Protein AF-K8EHW1-F1 (afdb_monomer_lite)

Radius of gyration: 16.67 Å; chains: 1; bounding box: 38×21×57 Å

Foldseek 3Di:
DVLQCVLVVLLVVLVVLLVVLVVVCVVCVVVVVLLCLQVSLVVLVVNLVVLVVNVVVPVVDPPVHDDDCSSVVSNVSSVVSSVVSVVSSDDDDPPPD

Sequence (97 aa):
MVAFMFYWFSLLVQVAWIVLSVGLCAMYLNNKENGNLWAFGALNILSMIYSLVVIWIYNTWDFGVTTSSWFIIIVGILAILTVLEFILGREPKTKTA

Secondary structure (DSSP, 8-state):
-HHHHHHHHHHHHHHHHHHHHHHHHHHHHHTT-GGGHHHHHHHHHHHHHHHHHHHHHHHHS--S----THHHHHHHHHHHHHHHHHHHT-PPPP---

Organism: NCBI:txid1234679

pLDDT: mean 91.64, std 9.93, range [51.09, 98.25]

Structure (mmCIF, N/CA/C/O backbone):
data_AF-K8EHW1-F1
#
_entry.id   AF-K8EHW1-F1
#
loop_
_atom_site.group_PDB
_atom_site.id
_atom_site.type_symbol
_atom_site.label_atom_id
_atom_site.label_alt_id
_atom_site.label_comp_id
_atom_site.label_asym_id
_atom_site.label_entity_id
_atom_site.label_seq_id
_atom_site.pdbx_PDB_ins_code
_atom_site.Cartn_x
_atom_site.Cartn_y
_atom_site.Cartn_z
_atom_site.occupancy
_atom_site.B_iso_or_equiv
_atom_site.auth_seq_id
_atom_site.auth_comp_id
_atom_site.auth_asym_id
_atom_site.auth_atom_id
_atom_site.pdbx_PDB_model_num
ATOM 1 N N . MET A 1 1 ? 5.902 -0.300 -24.246 1.00 86.44 1 MET A N 1
ATOM 2 C CA . MET A 1 1 ? 4.684 0.546 -24.182 1.00 86.44 1 MET A CA 1
ATOM 3 C C . MET A 1 1 ? 3.664 -0.027 -23.204 1.00 86.44 1 MET A C 1
ATOM 5 O O . MET A 1 1 ? 3.434 0.598 -22.183 1.00 86.44 1 MET A O 1
ATOM 9 N N . VAL A 1 2 ? 3.125 -1.231 -23.434 1.00 94.44 2 VAL A N 1
ATOM 10 C CA . VAL A 1 2 ? 2.100 -1.833 -22.553 1.00 94.44 2 VAL A CA 1
ATOM 11 C C . VAL A 1 2 ? 2.576 -2.036 -21.107 1.00 94.44 2 VAL A C 1
ATOM 13 O O . VAL A 1 2 ? 1.942 -1.516 -20.197 1.00 94.44 2 VAL A O 1
ATOM 16 N N . ALA A 1 3 ? 3.719 -2.700 -20.888 1.00 94.94 3 ALA A N 1
ATOM 17 C CA . ALA A 1 3 ? 4.271 -2.904 -19.541 1.00 94.94 3 ALA A CA 1
ATOM 18 C C . ALA A 1 3 ? 4.529 -1.575 -18.803 1.00 94.94 3 ALA A C 1
ATOM 20 O O . ALA A 1 3 ? 4.142 -1.404 -17.657 1.00 94.94 3 ALA A O 1
ATOM 21 N N . PHE A 1 4 ? 5.083 -0.574 -19.490 1.00 95.12 4 PHE A N 1
ATOM 22 C CA . PHE A 1 4 ? 5.259 0.760 -18.910 1.00 95.12 4 PHE A CA 1
ATOM 23 C C . PHE A 1 4 ? 3.931 1.351 -18.403 1.00 95.12 4 PHE A C 1
ATOM 25 O O . PHE A 1 4 ? 3.861 1.804 -17.263 1.00 95.12 4 PHE A O 1
ATOM 32 N N . MET A 1 5 ? 2.866 1.308 -19.213 1.00 96.19 5 MET A N 1
ATOM 33 C CA . MET A 1 5 ? 1.550 1.807 -18.793 1.00 96.19 5 MET A CA 1
ATOM 34 C C . MET A 1 5 ? 1.000 1.024 -17.604 1.00 96.19 5 MET A C 1
ATOM 3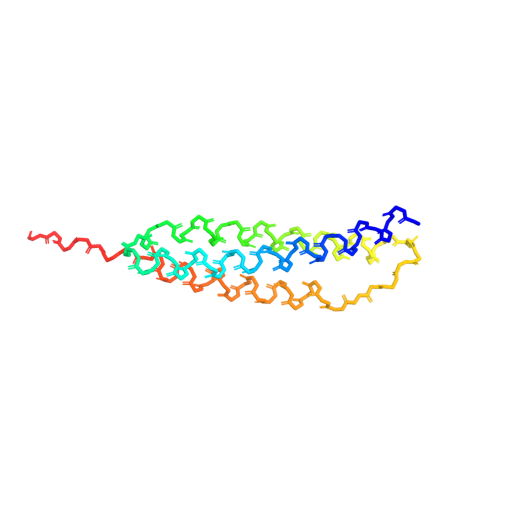6 O O . MET A 1 5 ? 0.502 1.642 -16.671 1.00 96.19 5 MET A O 1
ATOM 40 N N . PHE A 1 6 ? 1.118 -0.308 -17.612 1.00 96.00 6 PHE A N 1
ATOM 41 C CA . PHE A 1 6 ? 0.675 -1.134 -16.489 1.00 96.00 6 PHE A CA 1
ATOM 42 C C . PHE A 1 6 ? 1.392 -0.752 -15.195 1.00 96.00 6 PHE A C 1
ATOM 44 O O . PHE A 1 6 ? 0.716 -0.500 -14.208 1.00 96.00 6 PHE A O 1
ATOM 51 N N . TYR A 1 7 ? 2.722 -0.631 -15.198 1.00 96.31 7 TYR A N 1
ATOM 52 C CA . TYR A 1 7 ? 3.491 -0.262 -14.006 1.00 96.31 7 TYR A CA 1
ATOM 53 C C . TYR A 1 7 ? 3.004 1.052 -13.375 1.00 96.31 7 TYR A C 1
ATOM 55 O O . TYR A 1 7 ? 2.678 1.103 -12.187 1.00 96.31 7 TYR A O 1
ATOM 63 N N . TRP A 1 8 ? 2.920 2.116 -14.178 1.00 95.12 8 TRP A N 1
ATOM 64 C CA . TRP A 1 8 ? 2.544 3.441 -13.682 1.00 95.12 8 TRP A CA 1
ATOM 65 C C . TRP A 1 8 ? 1.063 3.541 -13.333 1.00 95.12 8 TRP A C 1
ATOM 67 O O . TRP A 1 8 ? 0.714 4.160 -12.329 1.00 95.12 8 TRP A O 1
ATOM 77 N N . PHE A 1 9 ? 0.193 2.900 -14.112 1.00 96.56 9 PHE A N 1
ATOM 78 C CA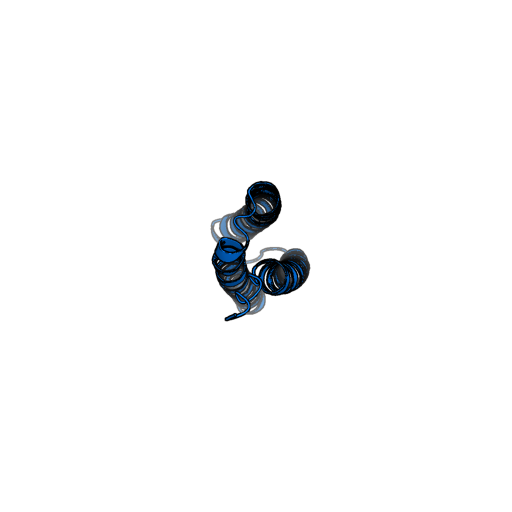 . PHE A 1 9 ? -1.231 2.838 -13.805 1.00 96.56 9 PHE A CA 1
ATOM 79 C C . PHE A 1 9 ? -1.484 2.086 -12.495 1.00 96.56 9 PHE A C 1
ATOM 81 O O . PHE A 1 9 ? -2.205 2.592 -11.640 1.00 96.56 9 PHE A O 1
ATOM 88 N N . SER A 1 10 ? -0.832 0.937 -12.289 1.00 96.94 10 SER A N 1
ATOM 89 C CA . SER A 1 10 ? -0.875 0.199 -11.025 1.00 96.94 10 SER A CA 1
ATOM 90 C C . SER A 1 10 ? -0.459 1.081 -9.853 1.00 96.94 10 SER A C 1
ATOM 92 O O . SER A 1 10 ? -1.147 1.110 -8.839 1.00 96.94 10 SER A O 1
ATOM 94 N N . LEU A 1 11 ? 0.623 1.850 -9.997 1.00 96.38 11 LEU A N 1
ATOM 95 C CA . LEU A 1 11 ? 1.086 2.758 -8.948 1.00 96.38 11 LEU A CA 1
ATOM 96 C C . LEU A 1 11 ? 0.034 3.829 -8.619 1.00 96.38 11 LEU A C 1
ATOM 98 O O . LEU A 1 11 ? -0.256 4.058 -7.446 1.00 96.38 11 LEU A O 1
ATOM 102 N N . LEU A 1 12 ? -0.580 4.448 -9.632 1.00 97.19 12 LEU A N 1
ATOM 103 C CA . LEU A 1 12 ? -1.636 5.448 -9.433 1.00 97.19 12 LEU A CA 1
ATOM 104 C C . LEU A 1 12 ? -2.881 4.858 -8.759 1.00 97.19 12 LEU A C 1
ATOM 106 O O . LEU A 1 12 ? -3.437 5.486 -7.858 1.00 97.19 12 LEU A O 1
ATOM 110 N N . VAL A 1 13 ? -3.291 3.649 -9.149 1.00 97.88 13 VAL A N 1
ATOM 111 C CA . VAL A 1 13 ? -4.410 2.933 -8.516 1.00 97.88 13 VAL A CA 1
ATOM 112 C C . VAL A 1 13 ? -4.122 2.685 -7.037 1.00 97.88 13 VAL A C 1
ATOM 114 O O . VAL A 1 13 ? -4.991 2.928 -6.205 1.00 97.88 13 VAL A O 1
ATOM 117 N N . GLN A 1 14 ? -2.896 2.290 -6.689 1.00 97.88 14 GLN A N 1
ATOM 118 C CA . GLN A 1 14 ? -2.512 2.072 -5.293 1.00 97.88 14 GLN A CA 1
ATOM 119 C C . GLN A 1 14 ? -2.522 3.364 -4.468 1.00 97.88 14 GLN A C 1
ATOM 121 O O . GLN A 1 14 ? -2.963 3.361 -3.320 1.00 97.88 14 GLN A O 1
ATOM 126 N N . VAL A 1 15 ? -2.091 4.486 -5.049 1.00 97.19 15 VAL A N 1
ATOM 127 C CA . VAL A 1 15 ? -2.175 5.798 -4.390 1.00 97.19 15 VAL A CA 1
ATOM 128 C C . VAL A 1 15 ? -3.635 6.204 -4.170 1.00 97.19 15 VAL A C 1
ATOM 130 O O . VAL A 1 15 ? -3.997 6.608 -3.065 1.00 97.19 15 VAL A O 1
ATOM 133 N N . ALA A 1 16 ? -4.488 6.053 -5.186 1.00 97.94 16 ALA A N 1
ATOM 134 C CA . ALA A 1 16 ? -5.918 6.335 -5.069 1.00 97.94 16 ALA A CA 1
ATOM 135 C C . ALA A 1 16 ? -6.591 5.444 -4.012 1.00 97.94 16 ALA A C 1
ATOM 137 O O . ALA A 1 16 ? -7.408 5.926 -3.227 1.00 97.94 16 ALA A O 1
ATOM 138 N N . TRP A 1 17 ? -6.200 4.169 -3.946 1.00 97.81 17 TRP A N 1
ATOM 139 C CA . TRP A 1 17 ? -6.675 3.230 -2.936 1.00 97.81 17 TRP A CA 1
ATOM 140 C C . TRP A 1 17 ? -6.304 3.668 -1.515 1.00 97.81 17 TRP A C 1
ATOM 142 O O . TRP A 1 17 ? -7.175 3.696 -0.651 1.00 97.81 17 TRP A O 1
ATOM 152 N N . ILE A 1 18 ? -5.054 4.084 -1.270 1.00 97.25 18 ILE A N 1
ATOM 153 C CA . ILE A 1 18 ? -4.632 4.598 0.045 1.00 97.25 18 ILE A CA 1
ATOM 154 C C . ILE A 1 18 ? -5.484 5.802 0.458 1.00 97.25 18 ILE A C 1
ATOM 156 O O . ILE A 1 18 ? -5.973 5.849 1.586 1.00 97.25 18 ILE A O 1
ATOM 160 N N . VAL A 1 19 ? -5.692 6.761 -0.451 1.00 97.62 19 VAL A N 1
ATOM 161 C CA . VAL A 1 19 ? -6.514 7.950 -0.173 1.00 97.62 19 VAL A CA 1
ATOM 162 C C . VAL A 1 19 ? -7.950 7.555 0.179 1.00 97.62 19 VAL A C 1
ATOM 164 O O . VAL A 1 19 ? -8.500 8.066 1.155 1.00 97.62 19 VAL A O 1
ATOM 167 N N . LEU A 1 20 ? -8.543 6.618 -0.567 1.00 95.62 20 LEU A N 1
ATOM 168 C CA . LEU A 1 20 ? -9.882 6.101 -0.281 1.00 95.62 20 LEU A CA 1
ATOM 169 C C . LEU A 1 20 ? -9.948 5.362 1.058 1.00 95.62 20 LEU A C 1
ATOM 171 O O . LEU A 1 20 ? -10.866 5.626 1.830 1.00 95.62 20 LEU A O 1
ATOM 175 N N . SER A 1 21 ? -8.983 4.491 1.365 1.00 95.19 21 SER A N 1
ATOM 176 C CA . SER A 1 21 ? -8.951 3.747 2.631 1.00 95.19 21 SER A CA 1
ATOM 177 C C . SER A 1 21 ? -8.877 4.694 3.824 1.00 95.19 21 SER A C 1
ATOM 179 O O . SER A 1 21 ? -9.655 4.565 4.763 1.00 95.19 21 SER A O 1
ATOM 181 N N . VAL A 1 22 ? -8.003 5.706 3.764 1.00 95.81 22 VAL A N 1
ATOM 182 C CA . VAL A 1 22 ? -7.879 6.721 4.821 1.00 95.81 22 VAL A CA 1
ATOM 183 C C . VAL A 1 22 ? -9.165 7.538 4.958 1.00 95.81 22 VAL A C 1
ATOM 185 O O . VAL A 1 22 ? -9.650 7.734 6.072 1.00 95.81 22 VAL A O 1
ATOM 188 N N . GLY A 1 23 ? -9.731 8.002 3.839 1.00 94.19 23 GLY A N 1
ATOM 189 C CA . GLY A 1 23 ? -10.956 8.802 3.838 1.00 94.19 23 GLY A CA 1
ATOM 190 C C . GLY A 1 23 ? -12.152 8.043 4.411 1.00 94.19 23 GLY A C 1
ATOM 191 O O . GLY A 1 23 ? -12.856 8.559 5.279 1.00 94.19 23 GLY A O 1
ATOM 192 N N . LEU A 1 24 ? -12.347 6.796 3.982 1.00 90.62 24 LEU A N 1
ATOM 193 C CA . LEU A 1 24 ? -13.415 5.938 4.487 1.00 90.62 24 LEU A CA 1
ATOM 194 C C . LEU A 1 24 ? -13.189 5.583 5.955 1.00 90.62 24 LEU A C 1
ATOM 196 O O . LEU A 1 24 ? -14.128 5.675 6.740 1.00 90.62 24 LEU A O 1
ATOM 200 N N . CYS A 1 25 ? -11.953 5.281 6.359 1.00 91.12 25 CYS A N 1
ATOM 201 C CA . CYS A 1 25 ? -11.619 5.040 7.759 1.00 91.12 25 CYS A CA 1
ATOM 202 C C . CYS A 1 25 ? -12.032 6.225 8.650 1.00 91.12 25 CYS A C 1
ATOM 204 O O . CYS A 1 25 ? -12.742 6.043 9.640 1.00 91.12 25 CYS A O 1
ATOM 206 N N . ALA A 1 26 ? -11.693 7.455 8.250 1.00 93.00 26 ALA A N 1
ATOM 207 C CA . ALA A 1 26 ? -12.104 8.661 8.966 1.00 93.00 26 ALA A CA 1
ATOM 208 C C . ALA A 1 26 ? -13.636 8.835 9.019 1.00 93.00 26 ALA A C 1
ATOM 210 O O . ALA A 1 26 ? -14.176 9.185 10.069 1.00 93.00 26 ALA A O 1
ATOM 211 N N . MET A 1 27 ? -14.346 8.564 7.918 1.00 93.31 27 MET A N 1
ATOM 212 C CA . MET A 1 27 ? -15.812 8.642 7.870 1.00 93.31 27 MET A CA 1
ATOM 213 C C . MET A 1 27 ? -16.486 7.622 8.795 1.00 93.31 27 MET A C 1
ATOM 215 O O . MET A 1 27 ? -17.364 8.002 9.568 1.00 93.31 27 MET A O 1
ATOM 219 N N . TYR A 1 28 ? -16.068 6.353 8.760 1.00 90.62 28 TYR A N 1
ATOM 220 C CA . TYR A 1 28 ? -16.647 5.300 9.605 1.00 90.62 28 TYR A CA 1
ATOM 221 C C . TYR A 1 28 ? -16.403 5.565 11.092 1.00 90.62 28 TYR A C 1
ATOM 223 O O . TYR A 1 28 ? -17.314 5.390 11.902 1.00 90.62 28 TYR A O 1
ATOM 231 N N . LEU A 1 29 ? -15.219 6.070 11.455 1.00 89.94 29 LEU A N 1
ATOM 232 C CA . LEU A 1 29 ? -14.931 6.498 12.826 1.00 89.94 29 LEU A CA 1
ATOM 233 C C . LEU A 1 29 ? -15.821 7.659 13.273 1.00 89.94 29 LEU A C 1
ATOM 235 O O . LEU A 1 29 ? -16.346 7.637 14.386 1.00 89.94 29 LEU A O 1
ATOM 239 N N . ASN A 1 30 ? -16.025 8.656 12.409 1.00 92.12 30 ASN A N 1
ATOM 240 C CA . ASN A 1 30 ? -16.895 9.793 12.707 1.00 92.12 30 ASN A CA 1
ATOM 241 C C . ASN A 1 30 ? -18.363 9.366 12.890 1.00 92.12 30 ASN A C 1
ATOM 243 O O . ASN A 1 30 ? -19.059 9.871 13.771 1.00 92.12 30 ASN A O 1
ATOM 247 N N . ASN A 1 31 ? -18.812 8.383 12.107 1.00 91.50 31 ASN A N 1
ATOM 248 C CA . ASN A 1 31 ? -20.166 7.835 12.173 1.00 91.50 31 ASN A CA 1
ATOM 249 C C . ASN A 1 31 ? -20.356 6.783 13.282 1.00 91.50 31 ASN A C 1
ATOM 251 O O . ASN A 1 31 ? -21.477 6.324 13.486 1.00 91.50 31 ASN A O 1
ATOM 255 N N . LYS A 1 32 ? -19.296 6.428 14.027 1.00 87.75 32 LYS A N 1
ATOM 256 C CA . LYS A 1 32 ? -19.287 5.357 15.047 1.00 87.75 32 LYS A CA 1
ATOM 257 C C . LYS A 1 32 ? -19.611 3.967 14.486 1.00 87.75 32 LYS A C 1
ATOM 259 O O . LYS A 1 32 ? -20.114 3.103 15.199 1.00 87.75 32 LYS A O 1
ATOM 264 N N . GLU A 1 33 ? -19.287 3.741 13.222 1.00 88.75 33 GLU A N 1
ATOM 265 C CA . GLU A 1 33 ? -19.486 2.488 12.491 1.00 88.75 33 GLU A CA 1
ATOM 266 C C . GLU A 1 33 ? -18.181 1.676 12.450 1.00 88.75 33 GLU A C 1
ATOM 268 O O . GLU A 1 33 ? -17.759 1.157 11.414 1.00 88.75 33 GLU A O 1
ATOM 273 N N . ASN A 1 34 ? -17.501 1.599 13.596 1.00 87.75 34 ASN A N 1
ATOM 274 C CA . ASN A 1 34 ? -16.147 1.065 13.696 1.00 87.75 34 ASN A CA 1
ATOM 275 C C . ASN A 1 34 ? -16.040 -0.385 13.202 1.00 87.75 34 ASN A C 1
ATOM 277 O O . ASN A 1 34 ? -15.047 -0.717 12.561 1.00 87.75 34 ASN A O 1
ATOM 281 N N . GLY A 1 35 ? -17.049 -1.236 13.425 1.00 82.81 35 GLY A N 1
ATOM 282 C CA . GLY A 1 35 ? -17.030 -2.630 12.970 1.00 82.81 35 GLY A CA 1
ATOM 283 C C . GLY A 1 35 ? -16.784 -2.795 11.463 1.00 82.81 35 GLY A C 1
ATOM 284 O O . GLY A 1 35 ? -16.186 -3.785 11.038 1.00 82.81 35 GLY A O 1
ATOM 285 N N . ASN A 1 36 ? -17.139 -1.793 10.652 1.00 87.31 36 ASN A N 1
ATOM 286 C CA . ASN A 1 36 ? -16.929 -1.818 9.202 1.00 87.31 36 ASN A CA 1
ATOM 287 C C . ASN A 1 36 ? -15.454 -1.622 8.801 1.00 87.31 36 ASN A C 1
ATOM 289 O O . ASN A 1 36 ? -15.071 -1.982 7.687 1.00 87.31 36 ASN A O 1
ATOM 293 N N . LEU A 1 37 ? -14.602 -1.109 9.698 1.00 89.94 37 LEU A N 1
ATOM 294 C CA . LEU A 1 37 ? -13.176 -0.873 9.432 1.00 89.94 37 LEU A CA 1
ATOM 295 C C . LEU A 1 37 ? -12.407 -2.167 9.142 1.00 89.94 37 LEU A C 1
ATOM 297 O O . LEU A 1 37 ? -11.430 -2.147 8.395 1.00 89.94 37 LEU A O 1
ATOM 301 N N . TRP A 1 38 ? -12.871 -3.312 9.655 1.00 87.81 38 TRP A N 1
ATOM 302 C CA . TRP A 1 38 ? -12.241 -4.607 9.384 1.00 87.81 38 TRP A CA 1
ATOM 303 C C . TRP A 1 38 ? -12.240 -4.953 7.887 1.00 87.81 38 TRP A C 1
ATOM 305 O O . TRP A 1 38 ? -11.278 -5.539 7.386 1.00 87.81 38 TRP A O 1
ATOM 315 N N . ALA A 1 39 ? -13.292 -4.574 7.150 1.00 88.38 39 ALA A N 1
ATOM 316 C CA . ALA A 1 39 ? -13.365 -4.817 5.710 1.00 88.38 39 ALA A CA 1
ATOM 317 C C . ALA A 1 39 ? -12.255 -4.068 4.956 1.00 88.38 39 ALA A C 1
ATOM 319 O O . ALA A 1 39 ? -11.625 -4.639 4.068 1.00 88.38 39 ALA A O 1
ATOM 320 N N . PHE A 1 40 ? -11.957 -2.829 5.355 1.00 90.56 40 PHE A N 1
ATOM 321 C CA . PHE A 1 40 ? -10.862 -2.044 4.779 1.00 90.56 40 PHE A CA 1
ATOM 322 C C . PHE A 1 40 ? -9.502 -2.636 5.120 1.00 90.56 40 PHE A C 1
ATOM 324 O O . PHE A 1 40 ? -8.678 -2.785 4.219 1.00 90.56 40 PHE A O 1
ATOM 331 N N . GLY A 1 41 ? -9.323 -3.119 6.353 1.00 92.31 41 GLY A N 1
ATOM 332 C CA . GLY A 1 41 ? -8.107 -3.830 6.744 1.00 92.31 41 GLY A CA 1
ATOM 333 C C . GLY A 1 41 ? -7.851 -5.053 5.859 1.00 92.31 41 GLY A C 1
ATOM 334 O O . GLY A 1 41 ? -6.739 -5.261 5.376 1.00 92.31 41 GLY A O 1
ATOM 335 N N . ALA A 1 42 ? -8.891 -5.837 5.565 1.00 92.50 42 ALA A N 1
ATOM 336 C CA . ALA A 1 42 ? -8.783 -6.981 4.659 1.00 92.50 42 ALA A CA 1
ATOM 337 C C . ALA A 1 42 ? -8.461 -6.568 3.208 1.00 92.50 42 ALA A C 1
ATOM 339 O O . ALA A 1 42 ? -7.626 -7.196 2.552 1.00 92.50 42 ALA A O 1
ATOM 340 N N . LEU A 1 43 ? -9.083 -5.499 2.705 1.00 95.56 43 LEU A N 1
ATOM 341 C CA . LEU A 1 43 ? -8.819 -4.982 1.358 1.00 95.56 43 LEU A CA 1
ATOM 342 C C . LEU A 1 43 ? -7.413 -4.369 1.238 1.00 95.56 43 LEU A C 1
ATOM 344 O O . LEU A 1 43 ? -6.763 -4.525 0.203 1.00 95.56 43 LEU A O 1
ATOM 348 N N . ASN A 1 44 ? -6.895 -3.759 2.304 1.00 97.12 44 ASN A N 1
ATOM 349 C CA . ASN A 1 44 ? -5.520 -3.273 2.377 1.00 97.12 44 ASN A CA 1
ATOM 350 C C . ASN A 1 44 ? -4.503 -4.414 2.276 1.00 97.12 44 ASN A C 1
ATOM 352 O O . ASN A 1 44 ? -3.516 -4.278 1.553 1.00 97.12 44 ASN A O 1
ATOM 356 N N . ILE A 1 45 ? -4.775 -5.570 2.888 1.00 97.31 45 ILE A N 1
ATOM 357 C CA . ILE A 1 45 ? -3.945 -6.775 2.719 1.00 97.31 45 ILE A CA 1
ATOM 358 C C . ILE A 1 45 ? -3.953 -7.247 1.260 1.00 97.31 45 ILE A C 1
ATOM 360 O O . ILE A 1 45 ? -2.895 -7.554 0.708 1.00 97.31 45 ILE A O 1
ATOM 364 N N . LEU A 1 46 ? -5.116 -7.277 0.602 1.00 97.56 46 LEU A N 1
ATOM 365 C CA . LEU A 1 46 ? -5.193 -7.653 -0.815 1.00 97.56 46 LEU A CA 1
ATOM 366 C C . LEU A 1 46 ? -4.397 -6.678 -1.695 1.00 97.56 46 LEU A C 1
ATOM 368 O O . LEU A 1 46 ? -3.657 -7.098 -2.585 1.00 97.56 46 LEU A O 1
ATOM 372 N N . SER A 1 47 ? -4.498 -5.384 -1.397 1.00 97.75 47 SER A N 1
ATOM 373 C CA . SER A 1 47 ? -3.742 -4.323 -2.058 1.00 97.75 47 SER A CA 1
ATOM 374 C C . SER A 1 47 ? -2.227 -4.463 -1.832 1.00 97.75 47 SER A C 1
ATOM 376 O O . SER A 1 47 ? -1.439 -4.291 -2.764 1.00 97.75 47 SER A O 1
ATOM 378 N N . MET A 1 48 ? -1.789 -4.876 -0.638 1.00 98.00 48 MET A N 1
ATOM 379 C CA . MET A 1 48 ? -0.383 -5.205 -0.370 1.00 98.00 48 MET A CA 1
ATOM 380 C C . MET A 1 48 ? 0.096 -6.385 -1.211 1.00 98.00 48 MET A C 1
ATOM 382 O O . MET A 1 48 ? 1.158 -6.300 -1.827 1.00 98.00 48 MET A O 1
ATOM 386 N N . ILE A 1 49 ? -0.675 -7.476 -1.249 1.00 98.25 49 ILE A N 1
ATOM 387 C CA . ILE A 1 49 ? -0.342 -8.660 -2.051 1.00 98.25 49 ILE A CA 1
ATOM 388 C C . ILE A 1 49 ? -0.219 -8.262 -3.520 1.00 98.25 49 ILE A C 1
ATOM 390 O O . ILE A 1 49 ? 0.766 -8.614 -4.165 1.00 98.25 49 ILE A O 1
ATOM 394 N N . TYR A 1 50 ? -1.160 -7.466 -4.029 1.00 98.06 50 TYR A N 1
ATOM 395 C CA . TYR A 1 50 ? -1.091 -6.923 -5.379 1.00 98.06 50 TYR A CA 1
ATOM 396 C C . TYR A 1 50 ? 0.205 -6.132 -5.621 1.00 98.06 50 TYR A C 1
ATOM 398 O O . TYR A 1 50 ? 0.924 -6.431 -6.574 1.00 98.06 50 TYR A O 1
ATOM 406 N N . SER A 1 51 ? 0.563 -5.187 -4.742 1.00 98.00 51 SER A N 1
ATOM 407 C CA . SER A 1 51 ? 1.828 -4.441 -4.842 1.00 98.00 51 SER A CA 1
ATOM 408 C C . SER A 1 51 ? 3.053 -5.359 -4.871 1.00 98.00 51 SER A C 1
ATOM 410 O O . SER A 1 51 ? 3.966 -5.139 -5.665 1.00 98.00 51 SER A O 1
ATOM 412 N N . LEU A 1 52 ? 3.083 -6.394 -4.026 1.00 97.81 52 LEU A N 1
ATOM 413 C CA . LEU A 1 52 ? 4.187 -7.357 -3.973 1.00 97.81 52 LEU A CA 1
ATOM 414 C C . LEU A 1 52 ? 4.278 -8.195 -5.251 1.00 97.81 52 LEU A C 1
ATOM 416 O O . LEU A 1 52 ? 5.380 -8.447 -5.732 1.00 97.81 52 LEU A O 1
ATOM 420 N N . VAL A 1 53 ? 3.140 -8.576 -5.834 1.00 98.00 53 VAL A N 1
ATOM 421 C CA . VAL A 1 53 ? 3.093 -9.263 -7.131 1.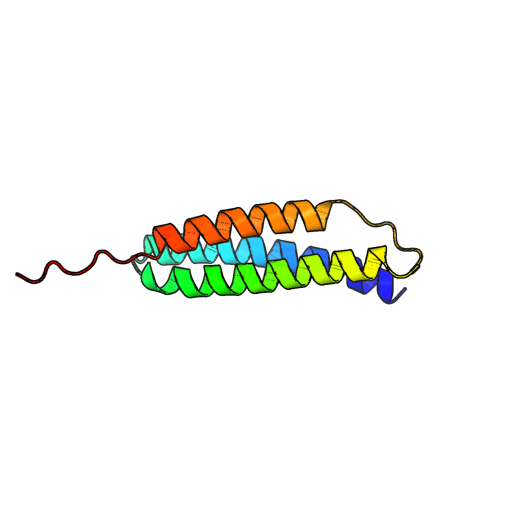00 98.00 53 VAL A CA 1
ATOM 422 C C . VAL A 1 53 ? 3.605 -8.353 -8.246 1.00 98.00 53 VAL A C 1
ATOM 424 O O . VAL A 1 53 ? 4.395 -8.807 -9.069 1.00 98.00 53 VAL A O 1
ATOM 427 N N . VAL A 1 54 ? 3.233 -7.067 -8.258 1.00 97.06 54 VAL A N 1
ATOM 428 C CA . VAL A 1 54 ? 3.775 -6.102 -9.229 1.00 97.06 54 VAL A CA 1
ATOM 429 C C . VAL A 1 54 ? 5.293 -5.986 -9.073 1.00 97.06 54 VAL A C 1
ATOM 431 O O . VAL A 1 54 ? 6.010 -6.141 -10.058 1.00 97.06 54 VAL A O 1
ATOM 434 N N . ILE A 1 55 ? 5.804 -5.801 -7.851 1.00 96.88 55 ILE A N 1
ATOM 435 C CA . ILE A 1 55 ? 7.255 -5.783 -7.589 1.00 96.88 55 ILE A CA 1
ATOM 436 C C . ILE A 1 55 ? 7.915 -7.057 -8.126 1.00 96.88 55 ILE A C 1
ATOM 438 O O . ILE A 1 55 ? 8.919 -6.983 -8.833 1.00 96.88 55 ILE A O 1
ATOM 442 N N . TRP A 1 56 ? 7.353 -8.222 -7.806 1.00 97.06 56 TRP A N 1
ATOM 443 C CA . TRP A 1 56 ? 7.901 -9.505 -8.227 1.00 97.06 56 TRP A CA 1
ATOM 444 C C . TRP A 1 56 ? 7.951 -9.633 -9.753 1.00 97.06 56 TRP A C 1
ATOM 446 O O . TRP A 1 56 ? 8.993 -10.001 -10.290 1.00 97.06 56 TRP A O 1
ATOM 456 N N . ILE A 1 57 ? 6.880 -9.259 -10.458 1.00 97.00 57 ILE A N 1
ATOM 457 C CA . ILE A 1 57 ? 6.820 -9.312 -11.923 1.00 97.00 57 ILE A CA 1
ATOM 458 C C . ILE A 1 57 ? 7.897 -8.415 -12.547 1.00 97.00 57 ILE A C 1
ATOM 460 O O . ILE A 1 57 ? 8.701 -8.885 -13.350 1.00 97.00 57 ILE A O 1
ATOM 464 N N . TYR A 1 58 ? 7.965 -7.142 -12.159 1.00 96.00 58 TYR A N 1
ATOM 465 C CA . TYR A 1 58 ? 8.897 -6.196 -12.785 1.00 96.00 58 TYR A CA 1
ATOM 466 C C . TYR A 1 58 ? 10.365 -6.410 -12.390 1.00 96.00 58 TYR A C 1
ATOM 468 O O . TYR A 1 58 ? 11.245 -5.904 -13.078 1.00 96.00 58 TYR A O 1
ATOM 476 N N . ASN A 1 59 ? 10.637 -7.169 -11.324 1.00 94.12 59 ASN A N 1
ATOM 477 C CA . ASN A 1 59 ? 11.994 -7.596 -10.971 1.00 94.12 59 ASN A CA 1
ATOM 478 C C . ASN A 1 59 ? 12.395 -8.934 -11.611 1.00 94.12 59 ASN A C 1
ATOM 480 O O . ASN A 1 59 ? 13.584 -9.227 -11.701 1.00 94.12 59 ASN A O 1
ATOM 484 N N . THR A 1 60 ? 11.429 -9.765 -12.012 1.00 96.44 60 THR A N 1
ATOM 485 C CA . THR A 1 60 ? 11.696 -11.101 -12.574 1.00 96.44 60 THR A CA 1
ATOM 486 C C . THR A 1 60 ? 11.926 -11.051 -14.081 1.00 96.44 60 THR A C 1
ATOM 488 O O . THR A 1 60 ? 12.768 -11.783 -14.598 1.00 96.44 60 THR A O 1
ATOM 491 N N . TRP A 1 61 ? 11.186 -10.202 -14.794 1.00 94.50 61 TRP A N 1
ATOM 492 C CA . TRP A 1 61 ? 11.248 -10.106 -16.251 1.00 94.50 61 TRP A CA 1
ATOM 493 C C . TRP A 1 61 ? 11.772 -8.745 -16.703 1.00 94.50 61 TRP A C 1
ATOM 495 O O . TRP A 1 61 ? 11.408 -7.708 -16.150 1.00 94.50 61 TRP A O 1
ATOM 505 N N . ASP A 1 62 ? 12.588 -8.752 -17.757 1.00 93.31 62 ASP A N 1
ATOM 506 C CA . ASP A 1 62 ? 13.096 -7.524 -18.362 1.00 93.31 62 ASP A CA 1
ATOM 507 C C . ASP A 1 62 ? 12.061 -6.913 -19.314 1.00 93.31 62 ASP A C 1
ATOM 509 O O . ASP A 1 62 ? 11.907 -7.316 -20.468 1.00 93.31 62 ASP A O 1
ATOM 513 N N . PHE A 1 63 ? 11.327 -5.927 -18.802 1.00 93.75 63 PHE A N 1
ATOM 514 C CA . PHE A 1 63 ? 10.371 -5.141 -19.578 1.00 93.75 63 PHE A CA 1
ATOM 515 C C . PHE A 1 63 ? 10.942 -3.803 -20.074 1.00 93.75 63 PHE A C 1
ATOM 517 O O . PHE A 1 63 ? 10.200 -3.029 -20.689 1.00 93.75 63 PHE A O 1
ATOM 524 N N . GLY A 1 64 ? 12.211 -3.486 -19.778 1.00 93.25 64 GLY A N 1
ATOM 525 C CA . GLY A 1 64 ? 12.803 -2.174 -20.060 1.00 93.25 64 GLY A CA 1
ATOM 526 C C . GLY A 1 64 ? 12.098 -1.007 -19.350 1.00 93.25 64 GLY A C 1
ATOM 527 O O . GLY A 1 64 ? 12.060 0.105 -19.876 1.00 93.25 64 GLY A O 1
ATOM 528 N N . VAL A 1 65 ? 11.481 -1.255 -18.188 1.00 92.94 65 VAL A N 1
ATOM 529 C CA . VAL A 1 65 ? 10.779 -0.241 -17.383 1.00 92.94 65 VAL A CA 1
ATOM 530 C C . VAL A 1 65 ? 11.621 0.103 -16.161 1.00 92.94 65 VAL A C 1
ATOM 532 O O . VAL A 1 65 ? 11.951 -0.776 -15.371 1.00 92.94 65 VAL A O 1
ATOM 535 N N . THR A 1 66 ? 11.923 1.387 -15.970 1.00 90.62 66 THR A N 1
ATOM 536 C CA . THR A 1 66 ? 12.593 1.864 -14.755 1.00 90.62 66 THR A CA 1
ATOM 537 C C . THR A 1 66 ? 11.675 1.694 -13.548 1.00 90.62 66 THR A C 1
ATOM 539 O O . THR A 1 66 ? 10.676 2.404 -13.412 1.00 90.62 66 THR A O 1
ATOM 542 N N . THR A 1 67 ? 12.015 0.757 -12.667 1.00 90.00 67 THR A N 1
ATOM 543 C CA . THR A 1 67 ? 11.297 0.516 -11.415 1.00 90.00 67 THR A CA 1
ATOM 544 C C . THR A 1 67 ? 11.742 1.496 -10.331 1.00 90.00 67 THR A C 1
ATOM 546 O O . THR A 1 67 ? 12.843 2.046 -10.357 1.00 90.00 67 THR A O 1
ATOM 549 N N . SER A 1 68 ? 10.863 1.753 -9.366 1.00 86.12 68 SER A N 1
ATOM 550 C CA . SE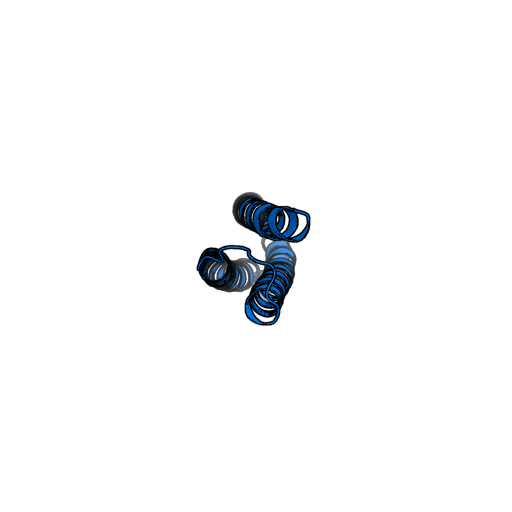R A 1 68 ? 11.138 2.609 -8.216 1.00 86.12 68 SER A CA 1
ATOM 551 C C . SER A 1 68 ? 10.683 1.939 -6.924 1.00 86.12 68 SER A C 1
ATOM 553 O O . SER A 1 68 ? 9.822 1.058 -6.921 1.00 86.12 68 SER A O 1
ATOM 555 N N . SER A 1 69 ? 11.193 2.423 -5.794 1.00 92.19 69 SER A N 1
ATOM 556 C CA . SER A 1 69 ? 10.840 1.906 -4.467 1.00 92.19 69 SER A CA 1
ATOM 557 C C . SER A 1 69 ? 9.428 2.288 -3.992 1.00 92.19 69 SER A C 1
ATOM 559 O O . SER A 1 69 ? 9.070 1.993 -2.851 1.00 92.19 69 SER A O 1
ATOM 561 N N . TRP A 1 70 ? 8.605 2.929 -4.833 1.00 94.56 70 TRP A N 1
ATOM 562 C CA . TRP A 1 70 ? 7.270 3.405 -4.450 1.00 94.56 70 TRP A CA 1
ATOM 563 C C . TRP A 1 70 ? 6.340 2.274 -4.011 1.00 94.56 70 TRP A C 1
ATOM 565 O O . TRP A 1 70 ? 5.642 2.431 -3.015 1.00 94.56 70 TRP A O 1
ATOM 575 N N . PHE A 1 71 ? 6.364 1.120 -4.684 1.00 95.81 71 PHE A N 1
ATOM 576 C CA . PHE A 1 71 ? 5.529 -0.016 -4.282 1.00 95.81 71 PHE A CA 1
ATOM 577 C C . PHE A 1 71 ? 5.897 -0.556 -2.892 1.00 95.81 71 PHE A C 1
ATOM 579 O O . PHE A 1 71 ? 5.006 -0.937 -2.140 1.00 95.81 71 PHE A O 1
ATOM 586 N N . ILE A 1 72 ? 7.179 -0.533 -2.510 1.00 96.56 72 ILE A N 1
ATOM 587 C CA . ILE A 1 72 ? 7.612 -0.940 -1.163 1.00 96.56 72 ILE A CA 1
ATOM 588 C C . ILE A 1 72 ? 7.10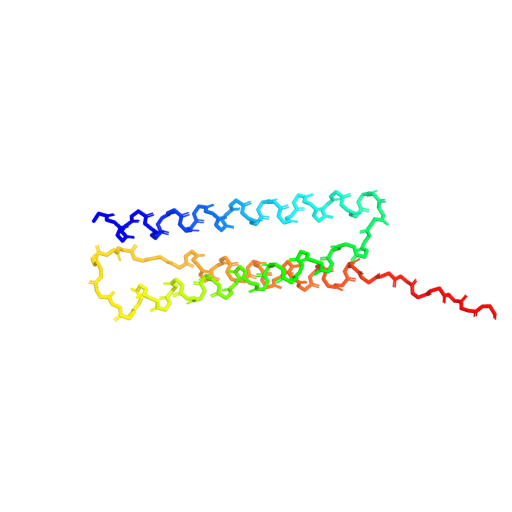6 0.059 -0.116 1.00 96.56 72 ILE A C 1
ATOM 590 O O . ILE A 1 72 ? 6.586 -0.349 0.922 1.00 96.56 72 ILE A O 1
ATOM 594 N N . ILE A 1 73 ? 7.197 1.362 -0.402 1.00 97.38 73 ILE A N 1
ATOM 595 C CA . ILE A 1 73 ? 6.647 2.410 0.472 1.00 97.38 73 ILE A CA 1
ATOM 596 C C . ILE A 1 73 ? 5.130 2.227 0.637 1.00 97.38 73 ILE A C 1
ATOM 598 O O . ILE A 1 73 ? 4.628 2.253 1.759 1.00 97.38 73 ILE A O 1
ATOM 602 N N . ILE A 1 74 ? 4.411 1.974 -0.461 1.00 97.06 74 ILE A N 1
ATOM 603 C CA . ILE A 1 74 ? 2.969 1.687 -0.468 1.00 97.06 74 ILE A CA 1
ATOM 604 C C . ILE A 1 74 ? 2.647 0.477 0.415 1.00 97.06 74 ILE A C 1
ATOM 606 O O . ILE A 1 74 ? 1.731 0.558 1.227 1.00 97.06 74 ILE A O 1
ATOM 610 N N . VAL A 1 75 ? 3.403 -0.622 0.311 1.00 98.06 75 VAL A N 1
ATOM 611 C CA . VAL A 1 75 ? 3.209 -1.803 1.173 1.00 98.06 75 VAL A CA 1
ATOM 612 C C . VAL A 1 75 ? 3.381 -1.441 2.650 1.00 98.06 75 VAL A C 1
ATOM 614 O O . VAL A 1 75 ? 2.563 -1.852 3.469 1.00 98.06 75 VAL A O 1
ATOM 617 N N . GLY A 1 76 ? 4.389 -0.635 2.994 1.00 97.88 76 GLY A N 1
ATOM 618 C CA . GLY A 1 76 ? 4.587 -0.155 4.364 1.00 97.88 76 GLY A CA 1
ATOM 619 C C . GLY A 1 76 ? 3.409 0.679 4.881 1.00 97.88 76 GLY A C 1
ATOM 620 O O . GLY A 1 76 ? 2.934 0.448 5.992 1.00 97.88 76 GLY A O 1
ATOM 621 N N . ILE A 1 77 ? 2.893 1.601 4.063 1.00 97.81 77 ILE A N 1
ATOM 622 C CA . ILE A 1 77 ? 1.721 2.423 4.408 1.00 97.81 77 ILE A CA 1
ATOM 623 C C . ILE A 1 77 ? 0.485 1.542 4.613 1.00 97.81 77 ILE A C 1
ATOM 625 O O . ILE A 1 77 ? -0.193 1.667 5.631 1.00 97.81 77 ILE A O 1
ATOM 629 N N . LEU A 1 78 ? 0.208 0.626 3.682 1.00 97.94 78 LEU A N 1
ATOM 630 C CA . LEU A 1 78 ? -0.938 -0.279 3.767 1.00 97.94 78 LEU A CA 1
ATOM 631 C C . LEU A 1 78 ? -0.852 -1.203 4.986 1.00 97.94 78 LEU A C 1
ATOM 633 O O . LEU A 1 78 ? -1.873 -1.454 5.622 1.00 97.94 78 LEU A O 1
ATOM 637 N N . ALA A 1 79 ? 0.345 -1.663 5.360 1.00 97.88 79 ALA A N 1
ATOM 638 C CA . ALA A 1 79 ? 0.539 -2.466 6.564 1.00 97.88 79 ALA A CA 1
ATOM 639 C C . ALA A 1 79 ? 0.189 -1.674 7.835 1.00 97.88 79 ALA A C 1
ATOM 641 O O . ALA A 1 79 ? -0.520 -2.184 8.703 1.00 97.88 79 ALA A O 1
ATOM 642 N N . ILE A 1 80 ? 0.627 -0.414 7.927 1.00 97.25 80 ILE A N 1
ATOM 643 C CA . ILE A 1 80 ? 0.284 0.473 9.049 1.00 97.25 80 ILE A CA 1
ATOM 644 C C . ILE A 1 80 ? -1.227 0.727 9.090 1.00 97.25 80 ILE A C 1
ATOM 646 O O . ILE A 1 80 ? -1.835 0.577 10.150 1.00 97.25 80 ILE A O 1
ATOM 650 N N . LEU A 1 81 ? -1.844 1.064 7.952 1.00 96.19 81 LEU A N 1
ATOM 651 C CA . LEU A 1 81 ? -3.289 1.299 7.865 1.00 96.19 81 LEU A CA 1
ATOM 652 C C . LEU A 1 81 ? -4.089 0.065 8.268 1.00 96.19 81 LEU A C 1
ATOM 654 O O . LEU A 1 81 ? -4.997 0.180 9.083 1.00 96.19 81 LEU A O 1
ATOM 658 N N . THR A 1 82 ? -3.684 -1.112 7.793 1.00 96.44 82 THR A N 1
ATOM 659 C CA . THR A 1 82 ? -4.295 -2.388 8.172 1.00 96.44 82 THR A CA 1
ATOM 660 C C . THR A 1 82 ? -4.284 -2.553 9.690 1.00 96.44 82 THR A C 1
ATOM 662 O O . THR A 1 82 ? -5.327 -2.779 10.295 1.00 96.44 82 THR A O 1
ATOM 665 N N . VAL A 1 83 ? -3.125 -2.397 10.339 1.00 95.56 83 VAL A N 1
ATOM 666 C CA . VAL A 1 83 ? -3.017 -2.533 11.802 1.00 95.56 83 VAL A CA 1
ATOM 667 C C . VAL A 1 83 ? -3.916 -1.525 12.524 1.00 95.56 83 VAL A C 1
ATOM 669 O O . VAL A 1 83 ? -4.602 -1.898 13.477 1.00 95.56 83 VAL A O 1
ATOM 672 N N . LEU A 1 84 ? -3.948 -0.271 12.067 1.00 93.75 84 LEU A N 1
ATOM 673 C CA . LEU A 1 84 ? -4.810 0.761 12.642 1.00 93.75 84 LEU A CA 1
ATOM 674 C C . LEU A 1 84 ? -6.292 0.406 12.499 1.00 93.75 84 LEU A C 1
ATOM 676 O O . LEU A 1 84 ? -7.013 0.434 13.490 1.00 93.75 84 LEU A O 1
ATOM 680 N N . GLU A 1 85 ? -6.743 0.017 11.311 1.00 93.50 85 GLU A N 1
ATOM 681 C CA . GLU A 1 85 ? -8.132 -0.366 11.037 1.00 93.50 85 GLU A CA 1
ATOM 682 C C . GLU A 1 85 ? -8.553 -1.600 11.845 1.00 93.50 85 GLU A C 1
ATOM 684 O O . GLU A 1 85 ? -9.659 -1.636 12.379 1.00 93.50 85 GLU A O 1
ATOM 689 N N . PHE A 1 86 ? -7.660 -2.575 12.034 1.00 91.25 86 PHE A N 1
ATOM 690 C CA . PHE A 1 86 ? -7.914 -3.735 12.894 1.00 91.25 86 PHE A CA 1
ATOM 691 C C . PHE A 1 86 ? -8.046 -3.374 14.375 1.00 91.25 86 PHE A C 1
ATOM 693 O O . PHE A 1 86 ? -8.803 -4.024 15.095 1.00 91.25 86 PHE A O 1
ATOM 700 N N . ILE A 1 87 ? -7.287 -2.390 14.862 1.00 91.19 87 ILE A N 1
ATOM 701 C CA . ILE A 1 87 ? -7.373 -1.929 16.254 1.00 91.19 87 ILE A CA 1
ATOM 702 C C . ILE A 1 87 ? -8.634 -1.087 16.446 1.00 91.19 87 ILE A C 1
ATOM 704 O O . ILE A 1 87 ? -9.398 -1.325 17.380 1.00 91.19 87 ILE A O 1
ATOM 708 N N . LEU A 1 88 ? -8.852 -0.123 15.555 1.00 90.12 88 LEU A N 1
ATOM 709 C CA . LEU A 1 88 ? -9.948 0.837 15.614 1.00 90.12 88 LEU A CA 1
ATOM 710 C C . LEU A 1 88 ? -11.303 0.199 15.296 1.00 90.12 88 LEU A C 1
ATOM 712 O O . LEU A 1 88 ? -12.322 0.647 15.820 1.00 90.12 88 LEU A O 1
ATOM 716 N N . GLY A 1 89 ? -11.307 -0.864 14.492 1.00 87.88 89 GLY A N 1
ATOM 717 C CA . GLY A 1 89 ? -12.497 -1.630 14.142 1.00 87.88 89 GLY A CA 1
ATOM 718 C C . GLY A 1 89 ? -12.965 -2.615 15.205 1.00 87.88 89 GLY A C 1
ATOM 719 O O . GLY A 1 89 ? -13.983 -3.281 15.025 1.00 87.88 89 GLY A O 1
ATOM 720 N N . ARG A 1 90 ? -12.257 -2.723 16.335 1.00 83.69 90 ARG A N 1
ATOM 721 C CA . ARG A 1 90 ? -12.750 -3.492 17.479 1.00 83.69 90 ARG A CA 1
ATOM 722 C C . ARG A 1 90 ? -13.909 -2.748 18.121 1.00 83.69 90 ARG A C 1
ATOM 724 O O . ARG A 1 90 ? -13.714 -1.733 18.785 1.00 83.69 90 ARG A O 1
ATOM 731 N N . GLU A 1 91 ? -15.106 -3.298 17.993 1.00 70.44 91 GLU A N 1
ATOM 732 C CA . GLU A 1 91 ? -16.227 -2.852 18.810 1.00 70.44 91 GLU A CA 1
ATOM 733 C C . GLU A 1 91 ? -16.021 -3.295 20.270 1.00 70.44 91 GLU A C 1
ATOM 735 O O . GLU A 1 91 ? -15.566 -4.421 20.525 1.00 70.44 91 GLU A O 1
ATOM 740 N N . PRO A 1 92 ? -16.318 -2.435 21.263 1.00 65.00 92 PRO A N 1
ATOM 741 C CA . PRO A 1 92 ? -16.282 -2.844 22.656 1.00 65.00 92 PRO A CA 1
ATOM 742 C C . PRO A 1 92 ? -17.312 -3.955 22.862 1.00 65.00 92 PRO A C 1
ATOM 744 O O . PRO A 1 92 ? -18.503 -3.759 22.628 1.00 65.00 92 PRO A O 1
ATOM 747 N N . LYS A 1 93 ? -16.852 -5.130 23.315 1.00 57.28 93 LYS A N 1
ATOM 748 C CA . LYS A 1 93 ? -17.748 -6.232 23.685 1.00 57.28 93 LYS A CA 1
ATOM 749 C C . LYS A 1 93 ? -18.771 -5.693 24.679 1.00 57.28 93 LYS A C 1
ATOM 751 O O . LYS A 1 93 ? -18.381 -5.161 25.721 1.00 57.28 93 LYS A O 1
ATOM 756 N N . THR A 1 94 ? -20.057 -5.814 24.357 1.00 60.19 94 THR A N 1
ATOM 757 C CA . THR A 1 94 ? -21.137 -5.464 25.279 1.00 60.19 94 THR A CA 1
ATOM 758 C C . THR A 1 94 ? -20.865 -6.191 26.592 1.00 60.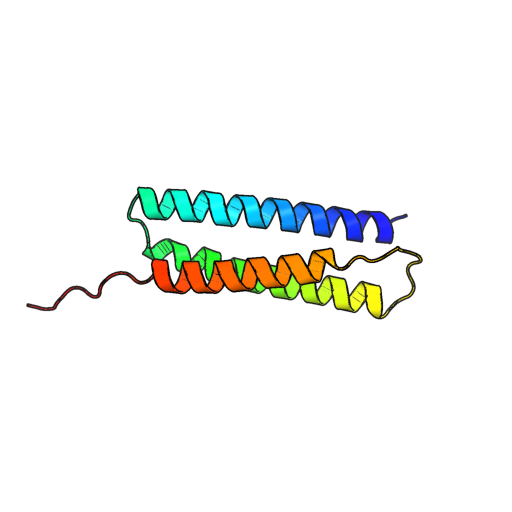19 94 THR A C 1
ATOM 760 O O . THR A 1 94 ? -20.730 -7.414 26.602 1.00 60.19 94 THR A O 1
ATOM 763 N N . LYS A 1 95 ? -20.701 -5.445 27.692 1.00 53.69 95 LYS A N 1
ATOM 764 C CA . LYS A 1 95 ? -20.641 -6.052 29.023 1.00 53.69 95 LYS A CA 1
ATOM 765 C C . LYS A 1 95 ? -21.975 -6.760 29.229 1.00 53.69 95 LYS A C 1
ATOM 767 O O . LYS A 1 95 ? -22.992 -6.090 29.379 1.00 53.69 95 LYS A O 1
ATOM 772 N N . THR A 1 96 ? -21.978 -8.087 29.179 1.00 51.09 96 THR A N 1
ATOM 773 C CA . THR A 1 96 ? -23.106 -8.876 29.668 1.00 51.09 96 THR A CA 1
ATOM 774 C C . THR A 1 96 ? -23.286 -8.499 31.138 1.00 51.09 96 THR A C 1
ATOM 776 O O . THR A 1 96 ? -22.319 -8.578 31.898 1.00 51.09 96 THR A O 1
ATOM 779 N N . ALA A 1 97 ? -24.460 -7.957 31.469 1.00 55.22 97 ALA A N 1
ATOM 780 C CA . ALA A 1 97 ? -24.819 -7.517 32.816 1.00 55.22 97 ALA A CA 1
ATOM 781 C C . ALA A 1 97 ? -24.868 -8.689 33.802 1.00 55.22 97 ALA A C 1
ATOM 783 O O . ALA A 1 97 ? -25.200 -9.812 33.355 1.00 55.22 97 ALA A O 1
#